Protein AF-A7EHJ2-F1 (afdb_monomer)

Secondary structure (DSSP, 8-state):
------PPPTT--PPPEEEEE-TTS-EEEEEHHHHHHHHHHHHHHHHHHHHHHHHHHHT-

Nearest PDB structures (foldseek):
  9g6k-assembly1_UE  TM=6.838E-01  e=1.429E+00  Toxoplasma gondii
  5qu6-assembly13_Y  TM=3.796E-01  e=5.187E+00  Homo sapiens
  5qu6-assembly14_1  TM=3.872E-01  e=6.804E+00  Homo sapiens
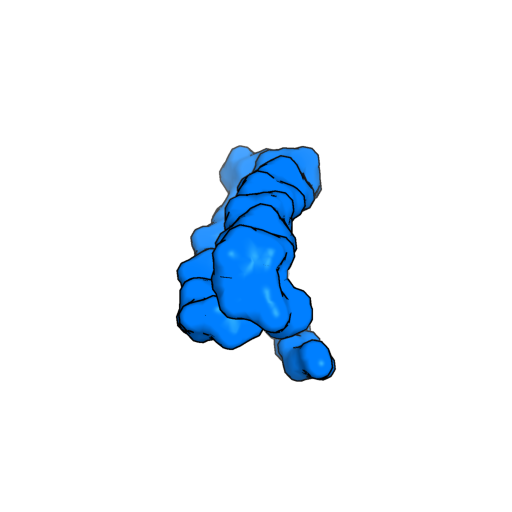
Mean predicted aligned error: 4.76 Å

Sequence (60 aa):
MKIDTKILPRASKEPSLVRLKFKDGKEMNLDAEKLGIRGVSDEVDRHSRILARQEELTGN

Organism: Sclerotinia sclerotiorum (strain ATCC 18683 / 1980 / Ss-1) (NCBI:txid665079)

pLDDT: mean 89.06, std 6.87, range [49.31, 94.56]

Structure (mmCIF, N/CA/C/O backbone):
data_AF-A7EHJ2-F1
#
_entry.id   AF-A7EHJ2-F1
#
loop_
_atom_site.group_PDB
_atom_site.id
_atom_site.type_symbol
_atom_site.label_atom_id
_atom_site.label_alt_id
_atom_site.label_comp_id
_atom_site.label_asym_id
_atom_site.label_ent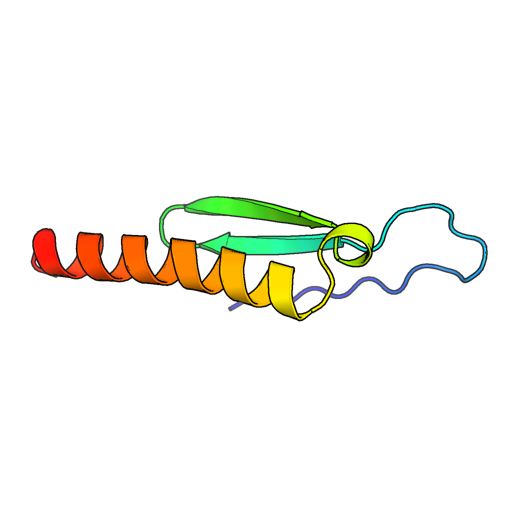ity_id
_atom_site.label_seq_id
_atom_site.pdbx_PDB_ins_code
_atom_site.Cartn_x
_atom_site.Cartn_y
_atom_site.Cartn_z
_atom_site.occupancy
_atom_site.B_iso_or_equiv
_atom_site.auth_seq_id
_atom_site.auth_comp_id
_atom_site.auth_asym_id
_atom_site.auth_atom_id
_atom_site.pdbx_PDB_model_num
ATOM 1 N N . MET A 1 1 ? -7.671 -13.084 3.750 1.00 73.50 1 MET A N 1
ATOM 2 C CA . MET A 1 1 ? -6.857 -12.181 2.908 1.00 73.50 1 MET A CA 1
ATOM 3 C C . MET A 1 1 ? -6.795 -12.781 1.512 1.00 73.50 1 MET A C 1
ATOM 5 O O . MET A 1 1 ? -6.359 -13.917 1.394 1.00 73.50 1 MET A O 1
ATOM 9 N N . LYS A 1 2 ? -7.299 -12.084 0.489 1.00 87.69 2 LYS A N 1
ATOM 10 C CA . LYS A 1 2 ? -7.214 -12.524 -0.912 1.00 87.69 2 LYS A CA 1
ATOM 11 C C . LYS A 1 2 ? -6.077 -11.745 -1.570 1.00 87.69 2 LYS A C 1
ATOM 13 O O . LYS A 1 2 ? -6.088 -10.522 -1.491 1.00 87.69 2 LYS A O 1
ATOM 18 N N . ILE A 1 3 ? -5.110 -12.444 -2.156 1.00 92.12 3 ILE A N 1
ATOM 19 C CA . ILE A 1 3 ? -3.958 -11.839 -2.836 1.00 92.12 3 ILE A CA 1
ATOM 20 C C . ILE A 1 3 ? -4.065 -12.188 -4.317 1.00 92.12 3 ILE A C 1
ATOM 22 O O . ILE A 1 3 ? -4.251 -13.355 -4.655 1.00 92.12 3 ILE A O 1
ATOM 26 N N . ASP A 1 4 ? -3.966 -11.175 -5.171 1.00 93.06 4 ASP A N 1
ATOM 27 C CA . ASP A 1 4 ? -3.902 -11.310 -6.624 1.00 93.06 4 ASP A CA 1
ATOM 28 C C . ASP A 1 4 ? -2.625 -10.633 -7.122 1.00 93.06 4 ASP A C 1
ATOM 30 O O . ASP A 1 4 ? -2.267 -9.552 -6.646 1.00 93.06 4 ASP A O 1
ATOM 34 N N . THR A 1 5 ? -1.914 -11.280 -8.043 1.00 92.62 5 THR A N 1
ATOM 35 C CA . THR A 1 5 ? -0.648 -10.777 -8.579 1.00 92.62 5 THR A CA 1
ATOM 36 C C . THR A 1 5 ? -0.684 -10.793 -10.099 1.00 92.62 5 THR A C 1
ATOM 38 O O . THR A 1 5 ? -0.906 -11.820 -10.736 1.00 92.62 5 THR A O 1
ATOM 41 N N . LYS A 1 6 ? -0.429 -9.629 -10.701 1.00 92.06 6 LYS A N 1
ATOM 42 C CA . LYS A 1 6 ? -0.323 -9.474 -12.152 1.00 92.06 6 LYS A CA 1
ATOM 43 C C . LYS A 1 6 ? 1.084 -9.016 -12.499 1.00 92.06 6 LYS A C 1
ATOM 45 O O . LYS A 1 6 ? 1.498 -7.926 -12.115 1.00 92.06 6 LYS A O 1
ATOM 50 N N . ILE A 1 7 ? 1.807 -9.844 -13.246 1.00 91.69 7 ILE A N 1
ATOM 51 C CA . ILE A 1 7 ? 3.121 -9.488 -13.781 1.00 91.69 7 ILE A CA 1
ATOM 52 C C . ILE A 1 7 ? 2.904 -8.792 -15.122 1.00 91.69 7 ILE A C 1
ATOM 54 O O . ILE A 1 7 ? 2.287 -9.351 -16.030 1.00 91.69 7 ILE A O 1
ATOM 58 N N . LEU A 1 8 ? 3.393 -7.560 -15.241 1.00 90.81 8 LEU A N 1
ATOM 59 C CA . LEU A 1 8 ? 3.301 -6.804 -16.484 1.00 90.81 8 LEU A CA 1
ATOM 60 C C . LEU A 1 8 ? 4.374 -7.274 -17.486 1.00 90.81 8 LEU A C 1
ATOM 62 O O . LEU A 1 8 ? 5.509 -7.552 -17.087 1.00 90.81 8 LEU A O 1
ATOM 66 N N . PRO A 1 9 ? 4.055 -7.352 -18.793 1.00 93.62 9 PRO A N 1
ATOM 67 C CA . PRO A 1 9 ? 5.059 -7.580 -19.828 1.00 93.62 9 PRO A CA 1
ATOM 68 C C . PRO A 1 9 ? 6.120 -6.473 -19.830 1.00 93.62 9 PRO A C 1
ATOM 70 O O . PRO A 1 9 ? 5.801 -5.312 -19.589 1.00 93.62 9 PRO A O 1
ATOM 73 N N . ARG A 1 10 ? 7.365 -6.796 -20.206 1.00 88.12 10 ARG A N 1
ATOM 74 C CA . ARG A 1 10 ? 8.484 -5.826 -20.243 1.00 88.12 10 ARG A CA 1
ATOM 75 C C . ARG A 1 10 ? 8.239 -4.601 -21.134 1.00 88.12 10 ARG A C 1
ATOM 77 O O . ARG A 1 10 ? 8.840 -3.563 -20.906 1.00 88.12 10 ARG A O 1
ATOM 84 N N . ALA A 1 11 ? 7.393 -4.733 -22.156 1.00 92.62 11 ALA A N 1
ATOM 85 C CA . ALA A 1 11 ? 7.029 -3.640 -23.060 1.00 92.62 11 ALA A CA 1
ATOM 86 C C . ALA A 1 11 ? 5.875 -2.763 -22.531 1.00 92.62 11 ALA A C 1
ATOM 88 O O . ALA A 1 11 ? 5.496 -1.792 -23.187 1.00 92.62 11 ALA A O 1
ATOM 89 N N . SER A 1 12 ? 5.284 -3.119 -21.385 1.00 89.56 12 SER A N 1
ATOM 90 C CA . SER A 1 12 ? 4.187 -2.363 -20.789 1.00 89.56 12 SER A CA 1
ATOM 91 C C . SER A 1 12 ? 4.667 -0.996 -20.311 1.00 89.56 12 SER A C 1
ATOM 93 O O . SER A 1 12 ? 5.733 -0.876 -19.714 1.00 89.56 12 SER A O 1
ATOM 95 N N . LYS A 1 13 ? 3.848 0.028 -20.556 1.00 88.62 13 LYS A N 1
ATOM 96 C CA . LYS A 1 13 ? 4.014 1.381 -19.999 1.00 88.62 13 LYS A CA 1
ATOM 97 C C . LYS A 1 13 ? 3.076 1.630 -18.814 1.00 88.62 13 LYS A C 1
ATOM 99 O O . LYS A 1 13 ? 2.966 2.761 -18.352 1.00 88.62 13 LYS A O 1
ATOM 104 N N . GLU A 1 14 ? 2.340 0.603 -18.387 1.00 87.44 14 GLU A N 1
ATOM 105 C CA . GLU A 1 14 ? 1.460 0.697 -17.224 1.00 87.44 14 GLU A CA 1
ATOM 106 C C . GLU A 1 14 ? 2.308 0.837 -15.951 1.00 87.44 14 GLU A C 1
ATOM 108 O O . GLU A 1 14 ? 3.248 0.058 -15.779 1.00 87.44 14 GLU A O 1
ATOM 113 N N . PRO A 1 15 ? 1.982 1.791 -15.060 1.00 87.12 15 PRO A N 1
ATOM 114 C CA . PRO A 1 15 ? 2.717 1.972 -13.818 1.00 87.12 15 PRO A CA 1
ATOM 115 C C . PRO A 1 15 ? 2.478 0.801 -12.864 1.00 87.12 15 PRO A C 1
ATOM 117 O O . PRO A 1 15 ? 1.393 0.209 -12.818 1.00 87.12 15 PRO A O 1
ATOM 120 N N . SER A 1 16 ? 3.485 0.507 -12.050 1.00 89.31 16 SER A N 1
ATOM 121 C CA . SER A 1 16 ? 3.399 -0.504 -11.001 1.00 89.31 16 SER A CA 1
ATOM 122 C C . SER A 1 16 ? 2.492 -0.027 -9.862 1.00 89.31 16 SER A C 1
ATOM 124 O O . SER A 1 16 ? 2.786 0.950 -9.171 1.00 89.31 16 SER A O 1
ATOM 126 N N . LEU A 1 17 ? 1.381 -0.735 -9.646 1.00 91.31 17 LEU A N 1
ATOM 127 C CA . LEU A 1 17 ? 0.373 -0.379 -8.646 1.00 91.31 17 LEU A CA 1
ATOM 128 C C . LEU A 1 17 ? 0.269 -1.432 -7.545 1.00 91.31 17 LEU A C 1
ATOM 130 O O . LEU A 1 17 ? 0.209 -2.630 -7.819 1.00 91.31 17 LEU A O 1
ATOM 134 N N . VAL A 1 18 ? 0.130 -0.965 -6.306 1.00 92.06 18 VAL A N 1
ATOM 135 C CA . VAL A 1 18 ? -0.275 -1.775 -5.155 1.00 92.06 18 VAL A CA 1
ATOM 136 C C . VAL A 1 18 ? -1.711 -1.409 -4.811 1.00 92.06 18 VAL A C 1
ATOM 138 O O . VAL A 1 18 ? -2.011 -0.259 -4.496 1.00 92.06 18 VAL A O 1
ATOM 141 N N . ARG A 1 19 ? -2.613 -2.387 -4.890 1.00 92.00 19 ARG A N 1
ATOM 142 C CA . ARG A 1 19 ? -4.028 -2.210 -4.549 1.00 92.00 19 ARG A CA 1
ATOM 143 C C . ARG A 1 19 ? -4.339 -2.995 -3.293 1.00 92.00 19 ARG A C 1
ATOM 145 O O . ARG A 1 19 ? -4.054 -4.189 -3.226 1.00 92.00 19 ARG A O 1
ATOM 152 N N . LEU A 1 20 ? -4.938 -2.334 -2.316 1.00 92.12 20 LEU A N 1
ATOM 153 C CA . LEU A 1 20 ? -5.327 -2.954 -1.058 1.00 92.12 20 LEU A CA 1
ATOM 154 C C . LEU A 1 20 ? -6.700 -2.460 -0.611 1.00 92.12 20 LEU A C 1
ATOM 156 O O . LEU A 1 20 ? -7.107 -1.335 -0.897 1.00 92.12 20 LEU A O 1
ATOM 160 N N . LYS A 1 21 ? -7.412 -3.338 0.090 1.00 92.25 21 LYS A N 1
ATOM 161 C CA . LYS A 1 21 ? -8.725 -3.066 0.661 1.00 92.25 21 LYS A CA 1
ATOM 162 C C . LYS A 1 21 ? -8.690 -3.368 2.151 1.00 92.25 21 LYS A C 1
ATOM 164 O O . LYS A 1 21 ? -8.329 -4.478 2.544 1.00 92.25 21 LYS A O 1
ATOM 169 N N . PHE A 1 22 ? -9.048 -2.381 2.958 1.00 90.31 22 PHE A N 1
ATOM 170 C CA . PHE A 1 22 ? -9.111 -2.486 4.410 1.00 90.31 22 PHE A CA 1
ATOM 171 C C . PHE A 1 22 ? -10.457 -3.071 4.866 1.00 90.31 22 PHE A C 1
ATOM 173 O O . PHE A 1 22 ? -11.408 -3.184 4.088 1.00 90.31 22 PHE A O 1
ATOM 180 N N . LYS A 1 23 ? -10.530 -3.483 6.139 1.00 88.00 23 LYS A N 1
ATOM 181 C CA . LYS A 1 23 ? -11.733 -4.102 6.728 1.00 88.00 23 LYS A CA 1
ATOM 182 C C . LYS A 1 23 ? -12.921 -3.140 6.807 1.00 88.00 23 LYS A C 1
ATOM 184 O O . LYS A 1 23 ? -14.057 -3.584 6.711 1.00 88.00 23 LYS A O 1
ATOM 189 N N . ASP A 1 24 ? -12.644 -1.843 6.920 1.00 86.88 24 ASP A N 1
ATOM 190 C CA . ASP A 1 24 ? -13.625 -0.751 6.855 1.00 86.88 24 ASP A CA 1
ATOM 191 C C . ASP A 1 24 ? -14.235 -0.559 5.451 1.00 86.88 24 ASP A C 1
ATOM 193 O O . ASP A 1 24 ? -15.100 0.290 5.256 1.00 86.88 24 ASP A O 1
ATOM 197 N N . GLY A 1 25 ? -13.786 -1.334 4.457 1.00 87.00 25 GLY A N 1
ATOM 198 C CA . GLY A 1 25 ? -14.225 -1.236 3.071 1.00 87.00 25 GLY A CA 1
ATOM 199 C C . GLY A 1 25 ? -13.445 -0.215 2.244 1.00 87.00 25 GLY A C 1
ATOM 200 O O . GLY A 1 25 ? -13.674 -0.148 1.034 1.00 87.00 25 GLY A O 1
ATOM 201 N N . LYS A 1 26 ? -12.502 0.529 2.838 1.00 88.75 26 LYS A N 1
ATOM 202 C CA . LYS A 1 26 ? -11.686 1.508 2.120 1.00 88.75 26 LYS A CA 1
ATOM 203 C C . LYS A 1 26 ? 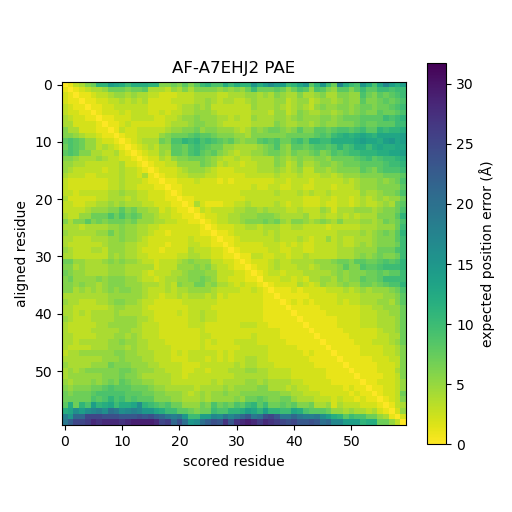-10.729 0.817 1.160 1.00 88.75 26 LYS A C 1
ATOM 205 O O . LYS A 1 26 ? -9.983 -0.088 1.534 1.00 88.75 26 LYS A O 1
ATOM 210 N N . GLU A 1 27 ? -10.714 1.301 -0.074 1.00 91.94 27 GLU A N 1
ATOM 211 C CA . GLU A 1 27 ? -9.787 0.867 -1.114 1.00 91.94 27 GLU A CA 1
ATOM 212 C C . GLU A 1 27 ? -8.683 1.908 -1.293 1.00 91.94 27 GLU A C 1
ATOM 214 O O . GLU A 1 27 ? -8.931 3.115 -1.306 1.00 91.94 27 GLU A O 1
ATOM 219 N N . MET A 1 28 ? -7.448 1.436 -1.406 1.00 91.75 28 MET A N 1
ATOM 220 C CA . MET A 1 28 ? -6.267 2.269 -1.555 1.00 91.75 28 MET A CA 1
ATOM 221 C C . MET A 1 28 ? -5.438 1.745 -2.728 1.00 91.75 28 MET A C 1
ATOM 223 O O . MET A 1 28 ? -5.037 0.581 -2.764 1.00 91.75 28 MET A O 1
ATOM 227 N N . ASN A 1 29 ? -5.217 2.629 -3.701 1.00 92.31 29 ASN A N 1
ATOM 228 C CA . ASN A 1 29 ? -4.429 2.376 -4.901 1.00 92.31 29 ASN A CA 1
ATOM 229 C C . ASN A 1 29 ? -3.154 3.215 -4.818 1.00 92.31 29 ASN A C 1
ATOM 231 O O . ASN A 1 29 ? -3.204 4.434 -4.980 1.00 92.31 29 ASN A O 1
ATOM 235 N N . LEU A 1 30 ? -2.030 2.563 -4.538 1.00 91.00 30 LEU A N 1
ATOM 236 C CA . LEU A 1 30 ? -0.734 3.202 -4.344 1.00 91.00 30 LEU A CA 1
ATOM 237 C C . LEU A 1 30 ? 0.146 2.993 -5.571 1.00 91.00 30 LEU A C 1
ATOM 239 O O . LEU A 1 30 ? 0.298 1.875 -6.063 1.00 91.00 30 LEU A O 1
ATOM 243 N N . ASP A 1 31 ? 0.738 4.084 -6.046 1.00 90.75 31 ASP A N 1
ATOM 244 C CA . ASP A 1 31 ? 1.746 4.065 -7.101 1.00 90.75 31 ASP A CA 1
ATOM 245 C C . ASP A 1 31 ? 3.103 3.713 -6.481 1.00 90.75 31 ASP A C 1
ATOM 247 O O . ASP A 1 31 ? 3.714 4.524 -5.776 1.00 90.75 31 ASP A O 1
ATOM 251 N N . ALA A 1 32 ? 3.548 2.477 -6.710 1.00 86.50 32 ALA A N 1
ATOM 252 C CA . ALA A 1 32 ? 4.775 1.955 -6.121 1.00 86.50 32 ALA A CA 1
ATOM 253 C C . ALA A 1 32 ? 6.033 2.581 -6.739 1.00 86.50 32 ALA A C 1
ATOM 255 O O . ALA A 1 32 ? 7.070 2.629 -6.077 1.00 86.50 32 ALA A O 1
ATOM 256 N N . GLU A 1 33 ? 5.946 3.090 -7.972 1.00 86.19 33 GLU A N 1
ATOM 257 C CA . GLU A 1 33 ? 7.064 3.756 -8.648 1.00 86.19 33 GLU A CA 1
ATOM 258 C C . GLU A 1 33 ? 7.322 5.141 -8.062 1.00 86.19 33 GLU A C 1
ATOM 260 O O . GLU A 1 33 ? 8.474 5.526 -7.872 1.00 86.19 33 GLU A O 1
ATOM 265 N N . LYS A 1 34 ? 6.260 5.882 -7.729 1.00 88.94 34 LYS A N 1
ATOM 266 C CA . LYS A 1 34 ? 6.396 7.230 -7.157 1.00 88.94 34 LYS A CA 1
ATOM 267 C C . LYS A 1 34 ? 6.697 7.230 -5.663 1.00 88.94 34 LYS A C 1
ATOM 269 O O . LYS A 1 34 ? 7.474 8.059 -5.202 1.00 88.94 34 LYS A O 1
ATOM 274 N N . LEU A 1 35 ? 6.054 6.346 -4.900 1.00 87.62 35 LEU A N 1
ATOM 275 C CA . LEU A 1 35 ? 6.157 6.336 -3.435 1.00 87.62 35 LEU A CA 1
ATOM 276 C C . LEU A 1 35 ? 7.380 5.562 -2.929 1.00 87.62 35 LEU A C 1
ATOM 278 O O . LEU A 1 35 ? 7.892 5.847 -1.843 1.00 87.62 35 LEU A O 1
ATOM 282 N N . GLY A 1 36 ? 7.834 4.565 -3.694 1.00 89.88 36 GLY A N 1
ATOM 283 C CA . GLY A 1 36 ? 8.813 3.588 -3.233 1.00 89.88 36 GLY A CA 1
ATOM 284 C C . GLY A 1 36 ? 8.300 2.737 -2.06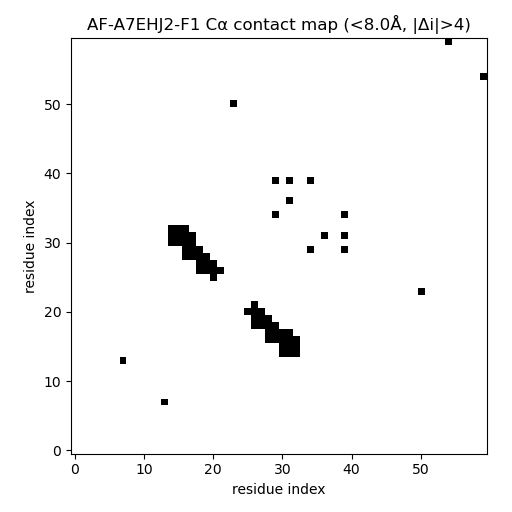3 1.00 89.88 36 GLY A C 1
ATOM 285 O O . GLY A 1 36 ? 7.204 2.933 -1.537 1.00 89.88 36 GLY A O 1
ATOM 286 N N . ILE A 1 37 ? 9.117 1.776 -1.621 1.00 89.81 37 ILE A N 1
ATOM 287 C CA . ILE A 1 37 ? 8.713 0.828 -0.569 1.00 89.81 37 ILE A CA 1
ATOM 288 C C . ILE A 1 37 ? 8.373 1.523 0.754 1.00 89.81 37 ILE A C 1
ATOM 290 O O . ILE A 1 37 ? 7.392 1.176 1.401 1.00 89.81 37 ILE A O 1
ATOM 294 N N . ARG A 1 38 ? 9.152 2.542 1.137 1.00 92.69 38 ARG A N 1
ATOM 295 C CA . ARG A 1 38 ? 8.955 3.257 2.401 1.00 92.69 38 ARG A CA 1
ATOM 296 C C . ARG A 1 38 ? 7.648 4.046 2.405 1.00 92.69 38 ARG A C 1
ATOM 298 O O . ARG A 1 38 ? 6.883 3.915 3.349 1.00 92.69 38 ARG A O 1
ATOM 305 N N . GLY A 1 39 ? 7.367 4.798 1.339 1.00 92.19 39 GLY A N 1
ATOM 306 C CA . GLY A 1 39 ? 6.135 5.582 1.241 1.00 92.19 39 GLY A CA 1
ATOM 307 C C . GLY A 1 39 ? 4.883 4.706 1.202 1.00 92.19 39 GLY A C 1
ATOM 308 O O . GLY A 1 39 ? 3.881 5.046 1.825 1.00 92.19 39 GLY A O 1
ATOM 309 N N . VAL A 1 40 ? 4.953 3.552 0.527 1.00 92.12 40 VAL A N 1
ATOM 310 C CA . VAL A 1 40 ? 3.861 2.567 0.533 1.00 92.12 40 VAL A CA 1
ATOM 311 C C . VAL A 1 40 ? 3.612 2.036 1.946 1.00 92.12 40 VAL A C 1
ATOM 313 O O . VAL A 1 40 ? 2.470 2.060 2.400 1.00 92.12 40 VAL A O 1
ATOM 316 N N . SER A 1 41 ? 4.657 1.601 2.656 1.00 93.38 41 SER A N 1
ATOM 317 C CA . SER A 1 41 ? 4.519 1.098 4.028 1.00 93.38 41 SER A CA 1
ATOM 318 C C . SER A 1 41 ? 3.975 2.161 4.984 1.00 93.38 41 SER A C 1
ATOM 320 O O . SER A 1 41 ? 3.042 1.879 5.730 1.00 93.38 41 SER A O 1
ATOM 322 N N . ASP A 1 42 ? 4.497 3.389 4.921 1.00 94.56 42 ASP A N 1
ATOM 323 C CA . ASP A 1 42 ? 4.086 4.483 5.807 1.00 94.56 42 ASP A CA 1
ATOM 324 C C . ASP A 1 42 ? 2.593 4.834 5.630 1.00 94.56 42 ASP A C 1
ATOM 326 O O . ASP A 1 42 ? 1.878 5.061 6.609 1.00 94.56 42 ASP A O 1
ATOM 330 N N . GLU A 1 43 ? 2.094 4.846 4.390 1.00 91.50 43 GLU A N 1
ATOM 331 C CA . GLU A 1 43 ? 0.694 5.163 4.084 1.00 91.50 43 GLU A CA 1
ATOM 332 C C . GLU A 1 43 ? -0.269 4.060 4.551 1.00 91.50 43 GLU A C 1
ATOM 334 O O . GLU A 1 43 ? -1.330 4.345 5.123 1.00 91.50 43 GLU A O 1
ATOM 339 N N . VAL A 1 44 ? 0.120 2.796 4.363 1.00 92.94 44 VAL A N 1
ATOM 340 C CA . VAL A 1 44 ? -0.654 1.641 4.837 1.00 92.94 44 VAL A CA 1
ATOM 341 C C . VAL A 1 44 ? -0.689 1.604 6.366 1.00 92.94 44 VAL A C 1
ATOM 343 O O . VAL A 1 44 ? -1.770 1.474 6.949 1.00 92.94 44 VAL A O 1
ATOM 346 N N . ASP A 1 45 ? 0.458 1.794 7.023 1.00 94.06 45 ASP A N 1
ATOM 347 C CA . ASP A 1 45 ? 0.566 1.818 8.485 1.00 94.06 45 ASP A CA 1
ATOM 348 C C . ASP A 1 45 ? -0.257 2.953 9.093 1.00 94.06 45 ASP A C 1
ATOM 350 O O . ASP A 1 45 ? -0.936 2.767 10.109 1.00 94.06 45 ASP A O 1
ATOM 354 N N . ARG A 1 46 ? -0.245 4.133 8.463 1.00 93.44 46 ARG A N 1
ATOM 355 C CA . ARG A 1 46 ? -1.046 5.279 8.899 1.00 93.44 46 ARG A CA 1
ATOM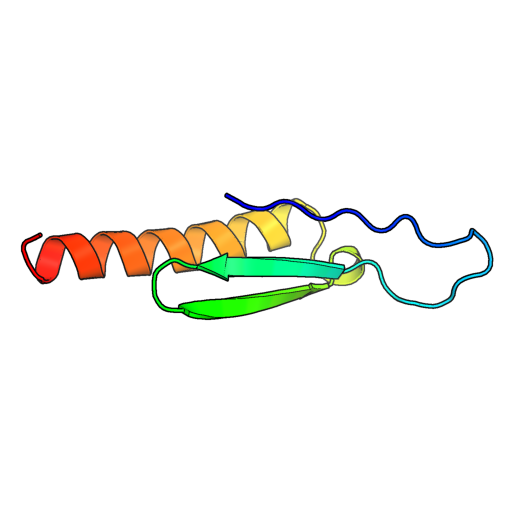 356 C C . ARG A 1 46 ? -2.532 4.937 8.935 1.00 93.44 46 ARG A C 1
ATOM 358 O O . ARG A 1 46 ? -3.180 5.181 9.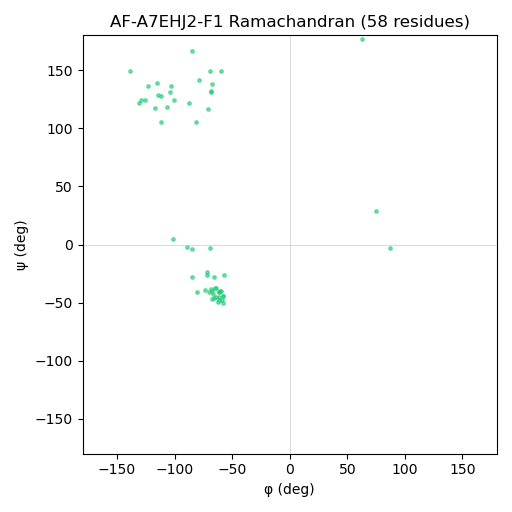954 1.00 93.44 46 ARG A O 1
ATOM 365 N N . HIS A 1 47 ? -3.074 4.370 7.855 1.00 92.12 47 HIS A N 1
ATOM 366 C CA . HIS A 1 47 ? -4.497 4.015 7.799 1.00 92.12 47 HIS A CA 1
ATOM 367 C C . HIS A 1 47 ? -4.831 2.875 8.766 1.00 92.12 47 HIS A C 1
ATOM 369 O O . HIS A 1 47 ? -5.829 2.953 9.480 1.00 92.12 47 HIS A O 1
ATOM 375 N N . SER A 1 48 ? -3.956 1.871 8.875 1.00 92.00 48 SER A N 1
ATOM 376 C CA . SER A 1 48 ? -4.133 0.766 9.823 1.00 92.00 48 SER A CA 1
ATOM 377 C C . SER A 1 48 ? -4.202 1.243 11.276 1.00 92.00 48 SER A C 1
ATOM 379 O O . SER A 1 48 ? -5.009 0.731 12.047 1.00 92.00 48 SER A O 1
ATOM 381 N N . ARG A 1 49 ? -3.384 2.229 11.669 1.00 93.56 49 ARG A N 1
ATOM 382 C CA . ARG A 1 49 ? -3.398 2.787 13.034 1.00 93.56 49 ARG A CA 1
ATOM 383 C C . ARG A 1 49 ? -4.669 3.571 13.335 1.00 93.56 49 ARG A C 1
ATOM 385 O O 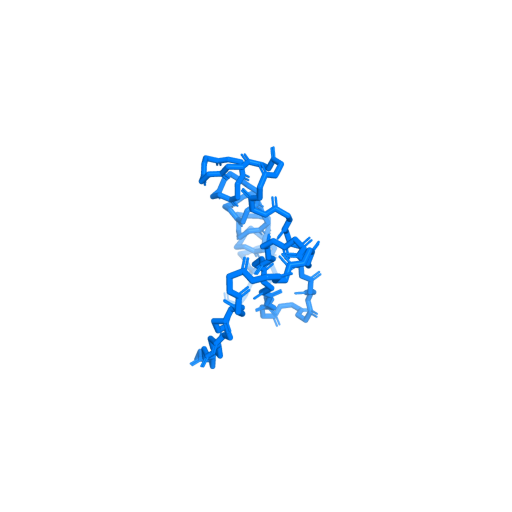. ARG A 1 49 ? -5.164 3.510 14.456 1.00 93.56 49 ARG A O 1
ATOM 392 N N . ILE A 1 50 ? -5.181 4.319 12.358 1.00 90.88 50 ILE A N 1
ATOM 393 C CA . ILE A 1 50 ? -6.451 5.042 12.508 1.00 90.88 50 ILE A CA 1
ATOM 394 C C . ILE A 1 50 ? -7.587 4.038 12.691 1.00 90.88 50 ILE A C 1
ATOM 396 O O . ILE A 1 50 ? -8.389 4.202 13.605 1.00 90.88 50 ILE A O 1
ATOM 400 N N . LEU A 1 51 ? -7.607 2.986 11.871 1.00 90.19 51 LEU A N 1
ATOM 401 C CA . LEU A 1 51 ? -8.614 1.939 11.959 1.00 90.19 51 LEU A CA 1
ATOM 402 C C . LEU A 1 51 ? -8.569 1.219 13.311 1.00 90.19 51 LEU A C 1
ATOM 404 O O . LEU A 1 51 ? -9.598 1.110 13.963 1.00 90.19 51 LEU A O 1
ATOM 408 N N . ALA A 1 52 ? -7.382 0.814 13.773 1.00 90.06 52 ALA A N 1
ATOM 409 C CA . ALA A 1 52 ? -7.220 0.165 15.075 1.00 90.06 52 ALA A CA 1
ATOM 410 C C . ALA A 1 52 ? -7.727 1.049 16.226 1.00 90.06 52 ALA A C 1
ATOM 412 O O . ALA A 1 52 ? -8.477 0.587 17.077 1.00 90.06 52 ALA A O 1
ATOM 413 N N . ARG A 1 53 ? -7.403 2.350 16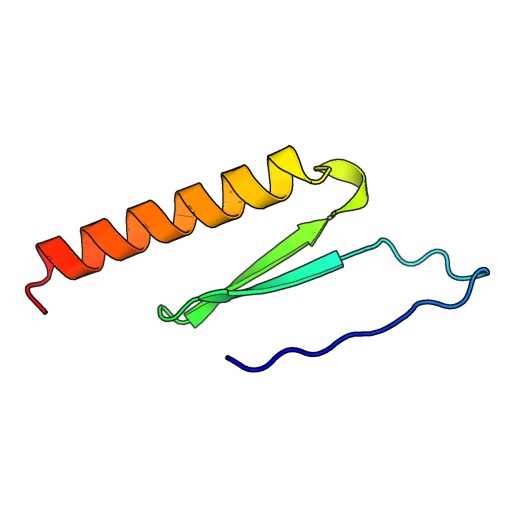.214 1.00 91.06 53 ARG A N 1
ATOM 414 C CA . ARG A 1 53 ? -7.929 3.293 17.215 1.00 91.06 53 ARG A CA 1
ATOM 415 C C . ARG A 1 5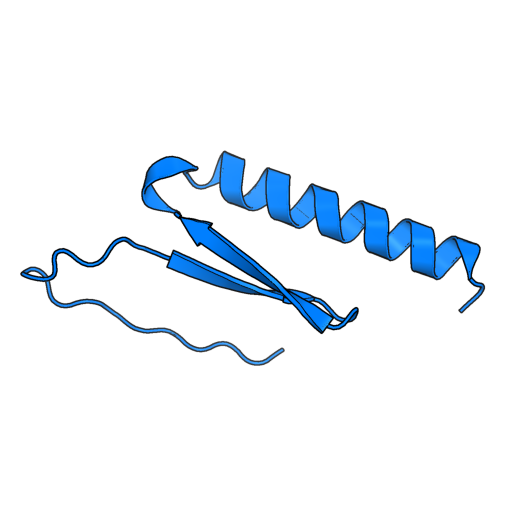3 ? -9.445 3.451 17.135 1.00 91.06 53 ARG A C 1
ATOM 417 O O . ARG A 1 53 ? -10.087 3.632 18.161 1.00 91.06 53 ARG A O 1
ATOM 424 N N . GLN A 1 54 ? -10.021 3.443 15.935 1.00 88.19 54 GLN A N 1
ATOM 425 C CA . GLN A 1 54 ? -11.474 3.506 15.772 1.00 88.19 54 GLN A CA 1
ATOM 426 C C . GLN A 1 54 ? -12.150 2.243 16.309 1.00 88.19 54 GLN A C 1
ATOM 428 O O . GLN A 1 54 ? -13.155 2.362 17.004 1.00 88.19 54 GLN A O 1
ATOM 433 N N . GLU A 1 55 ? -11.589 1.063 16.039 1.00 87.94 55 GLU A N 1
ATOM 434 C CA . GLU A 1 55 ? -12.052 -0.211 16.604 1.00 87.94 55 GLU A CA 1
ATOM 435 C C . GLU A 1 55 ? -11.981 -0.176 18.146 1.00 87.94 55 GLU A C 1
ATOM 437 O O . GLU A 1 55 ? -12.993 -0.407 18.804 1.00 87.94 55 GLU A O 1
ATOM 442 N N . GLU A 1 56 ? -10.855 0.263 18.723 1.00 87.38 56 GLU A N 1
ATOM 443 C CA . GLU A 1 56 ? -10.686 0.423 20.180 1.00 87.38 56 GLU A CA 1
ATOM 444 C C . GLU A 1 56 ? -11.715 1.385 20.802 1.00 87.38 56 GLU A C 1
ATOM 446 O O . GLU A 1 56 ? -12.299 1.095 21.845 1.00 87.38 56 GLU A O 1
ATOM 451 N N . LEU A 1 57 ? -11.963 2.536 20.168 1.00 87.00 57 LEU A N 1
ATOM 452 C CA . LEU A 1 57 ? -12.914 3.540 20.662 1.00 87.00 57 LEU A CA 1
ATOM 453 C C . LEU A 1 57 ? -14.377 3.106 20.522 1.00 87.00 57 LEU A C 1
ATOM 455 O O . LEU A 1 57 ? -15.230 3.591 21.265 1.00 87.00 57 LEU A O 1
ATOM 459 N N . THR A 1 58 ? -14.677 2.231 19.561 1.00 84.44 58 THR A N 1
ATOM 460 C CA . THR A 1 58 ? -16.031 1.705 19.331 1.00 84.44 58 THR A CA 1
ATOM 461 C C . THR A 1 58 ? -16.329 0.440 20.136 1.00 84.44 58 THR A C 1
ATOM 463 O O . THR A 1 58 ? -17.476 -0.002 20.145 1.00 84.44 58 THR A O 1
ATOM 466 N N . GLY A 1 59 ? -15.354 -0.065 20.902 1.00 65.00 59 GLY A N 1
ATOM 467 C CA . GLY A 1 59 ? -15.575 -1.033 21.976 1.00 65.00 59 GLY A CA 1
ATOM 468 C C . GLY A 1 59 ? -15.868 -2.464 21.521 1.00 65.00 59 GLY A C 1
ATOM 469 O O . GLY A 1 59 ? -16.562 -3.176 22.246 1.00 65.00 59 GLY A O 1
ATOM 470 N N . ASN A 1 60 ? -15.358 -2.873 20.355 1.00 49.31 60 ASN A N 1
ATOM 471 C CA . ASN A 1 60 ? -15.320 -4.281 19.938 1.00 49.31 60 ASN A CA 1
ATOM 472 C C . ASN A 1 60 ? -13.980 -4.934 20.281 1.00 49.31 60 ASN A C 1
ATOM 474 O O . ASN A 1 60 ? -12.936 -4.292 20.037 1.00 49.31 60 ASN A O 1
#

InterPro domains:
  IPR019716 Large ribosomal subunit protein mL53 [PF10780] (1-25)
  IPR042776 Large ribosomal subunit protein mL53, fungi [PTHR28236] (1-58)

Foldseek 3Di:
DDDDDDDDDPPDPDFDWDWDADPVRDIDIDRCVVQPPVNVVVVVVVVVVVVVVVCVVVPD

Radius of gyration: 14.5 Å; Cα contacts (8 Å, |Δi|>4): 34; chains: 1; bounding box: 25×20×45 Å

Solvent-accessible surface area (backbone atoms only — not comparable to full-atom values): 3960 Å² total; per-residue (Å²): 138,89,85,86,86,84,85,76,60,92,87,58,86,74,77,56,70,48,77,50,70,51,93,89,68,52,74,46,81,41,54,48,78,82,45,34,74,64,48,51,51,52,55,50,51,52,52,51,52,53,49,52,52,51,43,60,75,70,71,110